Protein AF-D0N1T6-F1 (afdb_monomer)

Radius of gyration: 21.66 Å; Cα contacts (8 Å, |Δi|>4): 94; chains: 1; bounding box: 61×49×52 Å

Structure (mmCIF, N/CA/C/O backbone):
data_AF-D0N1T6-F1
#
_entry.id   AF-D0N1T6-F1
#
loop_
_atom_site.group_PDB
_atom_site.id
_atom_site.type_symbol
_atom_site.label_atom_id
_atom_site.label_alt_id
_atom_site.label_comp_id
_atom_site.label_asym_id
_atom_site.label_entity_id
_atom_site.label_seq_id
_atom_site.pdbx_PDB_ins_code
_atom_site.Cartn_x
_atom_site.Cartn_y
_atom_site.Cartn_z
_atom_site.occupancy
_atom_site.B_iso_or_equiv
_atom_site.auth_seq_id
_atom_site.auth_comp_id
_atom_site.auth_asym_id
_atom_site.auth_atom_id
_atom_site.pdbx_PDB_model_num
ATOM 1 N N . MET A 1 1 ? 17.288 -18.033 14.824 1.00 44.12 1 MET A N 1
ATOM 2 C CA . MET A 1 1 ? 17.302 -16.664 14.254 1.00 44.12 1 MET A CA 1
ATOM 3 C C . MET A 1 1 ? 15.936 -16.027 14.480 1.00 44.12 1 MET A C 1
ATOM 5 O O . MET A 1 1 ? 14.945 -16.564 14.003 1.00 44.12 1 MET A O 1
ATOM 9 N N . LYS A 1 2 ? 15.842 -14.947 15.269 1.00 50.31 2 LYS A N 1
ATOM 10 C CA . LYS A 1 2 ? 14.566 -14.234 15.461 1.00 50.31 2 LYS A CA 1
ATOM 11 C C . LYS A 1 2 ? 14.203 -13.537 14.146 1.00 50.31 2 LYS A C 1
ATOM 13 O O . LYS A 1 2 ? 15.024 -12.832 13.571 1.00 50.31 2 LYS A O 1
ATOM 18 N N . ASN A 1 3 ? 12.995 -13.797 13.662 1.00 69.44 3 ASN A N 1
ATOM 19 C CA . ASN A 1 3 ? 12.538 -13.452 12.321 1.00 69.44 3 ASN A CA 1
ATOM 20 C C . ASN A 1 3 ? 12.499 -11.916 12.135 1.00 69.44 3 ASN A C 1
ATOM 22 O O . ASN A 1 3 ? 11.635 -11.242 12.699 1.00 69.44 3 ASN A O 1
ATOM 26 N N . VAL A 1 4 ? 13.457 -11.344 11.394 1.00 70.88 4 VAL A N 1
ATOM 27 C CA . VAL A 1 4 ? 13.645 -9.881 11.222 1.00 70.88 4 VAL A CA 1
ATOM 28 C C . VAL A 1 4 ? 12.379 -9.196 10.686 1.00 70.88 4 VAL A C 1
ATOM 30 O O . VAL A 1 4 ? 12.060 -8.067 11.068 1.00 70.88 4 VAL A O 1
ATOM 33 N N . GLN A 1 5 ? 11.601 -9.910 9.871 1.00 72.38 5 GLN A N 1
ATOM 34 C CA . GLN A 1 5 ? 10.305 -9.458 9.353 1.00 72.38 5 GLN A CA 1
ATOM 35 C C . GLN A 1 5 ? 9.267 -9.241 10.468 1.00 72.38 5 GLN A C 1
ATOM 37 O O . GLN A 1 5 ? 8.537 -8.254 10.467 1.00 72.38 5 GLN A O 1
ATOM 42 N N . ALA A 1 6 ? 9.242 -10.107 11.484 1.00 77.56 6 ALA A N 1
ATOM 43 C CA . ALA A 1 6 ? 8.318 -9.969 12.609 1.00 77.56 6 ALA A CA 1
ATOM 44 C C . ALA A 1 6 ? 8.686 -8.780 13.515 1.00 77.56 6 ALA A C 1
ATOM 46 O O . ALA A 1 6 ? 7.806 -8.110 14.055 1.00 77.56 6 ALA A O 1
ATOM 47 N N . LEU A 1 7 ? 9.981 -8.490 13.679 1.00 77.12 7 L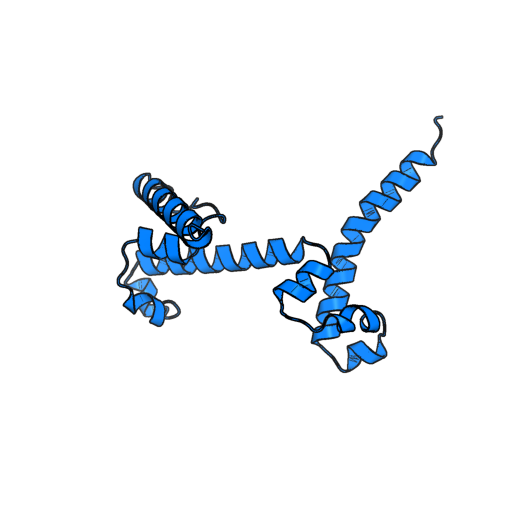EU A N 1
ATOM 48 C CA . LEU A 1 7 ? 10.455 -7.342 14.464 1.00 77.12 7 LEU A CA 1
ATOM 49 C C . LEU A 1 7 ? 10.171 -6.006 13.760 1.00 77.12 7 LEU A C 1
ATOM 51 O O . LEU A 1 7 ? 9.726 -5.044 14.394 1.00 77.12 7 LEU A O 1
ATOM 55 N N . THR A 1 8 ? 10.376 -5.953 12.443 1.00 82.81 8 THR A N 1
ATOM 56 C CA . THR A 1 8 ? 10.051 -4.776 11.618 1.00 82.81 8 THR A CA 1
ATOM 57 C C . THR A 1 8 ? 8.546 -4.521 11.558 1.00 82.81 8 THR A C 1
ATOM 59 O O . THR A 1 8 ? 8.123 -3.380 11.730 1.00 82.81 8 THR A O 1
ATOM 62 N N . TYR A 1 9 ? 7.725 -5.567 11.447 1.00 87.94 9 TYR A N 1
ATOM 63 C CA . TYR A 1 9 ? 6.272 -5.442 11.570 1.00 87.94 9 TYR A CA 1
ATO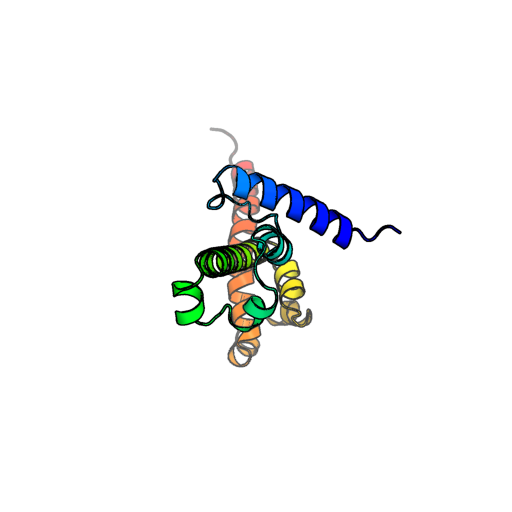M 64 C C . TYR A 1 9 ? 5.849 -4.906 12.950 1.00 87.94 9 TYR A C 1
ATOM 66 O O . TYR A 1 9 ? 5.157 -3.892 13.025 1.00 87.94 9 TYR A O 1
ATOM 74 N N . LYS A 1 10 ? 6.321 -5.511 14.054 1.00 88.44 10 LYS A N 1
ATOM 75 C CA . LYS A 1 10 ? 5.948 -5.092 15.423 1.00 88.44 10 LYS A CA 1
ATOM 76 C C . LYS A 1 10 ? 6.326 -3.639 15.725 1.00 88.44 10 LYS A C 1
ATOM 78 O O . LYS A 1 10 ? 5.562 -2.919 16.365 1.00 88.44 10 LYS A O 1
ATOM 83 N N . SER A 1 11 ? 7.506 -3.205 15.288 1.00 88.00 11 SER A N 1
ATOM 84 C CA . SER A 1 11 ? 7.945 -1.810 15.444 1.00 88.00 11 SER A CA 1
ATOM 85 C C . SER A 1 11 ? 7.145 -0.848 14.560 1.00 88.00 11 SER A C 1
ATOM 87 O O . SER A 1 11 ? 6.776 0.235 15.018 1.00 88.00 11 SER A O 1
ATOM 89 N N . GLY A 1 12 ? 6.817 -1.258 13.330 1.00 87.31 12 GLY A N 1
ATOM 90 C CA . GLY A 1 12 ? 5.927 -0.523 12.432 1.00 87.31 12 GLY A CA 1
ATOM 91 C C . GLY A 1 12 ? 4.529 -0.325 13.019 1.00 87.31 12 GLY A C 1
ATOM 92 O O . GLY A 1 12 ? 4.033 0.800 13.017 1.00 87.31 12 GLY A O 1
ATOM 93 N N . LEU A 1 13 ? 3.942 -1.381 13.589 1.00 90.62 13 LEU A N 1
ATOM 94 C CA . LEU A 1 13 ? 2.624 -1.357 14.229 1.00 90.62 13 LEU A CA 1
ATOM 95 C C . LEU A 1 13 ? 2.581 -0.340 15.375 1.00 90.62 13 LEU A C 1
ATOM 97 O O . LEU A 1 13 ? 1.792 0.600 15.330 1.00 90.62 13 LEU A O 1
ATOM 101 N N . LYS A 1 14 ? 3.509 -0.444 16.338 1.00 90.81 14 LYS A N 1
ATOM 102 C CA . LYS A 1 14 ? 3.594 0.501 17.470 1.00 90.81 14 LYS A CA 1
ATOM 103 C C . LYS A 1 14 ? 3.723 1.953 17.010 1.00 90.81 14 LYS A C 1
ATOM 105 O O . LYS A 1 14 ? 3.130 2.860 17.592 1.00 90.81 14 LYS A O 1
ATOM 110 N N . LYS A 1 15 ? 4.513 2.190 15.958 1.00 89.19 15 LYS A N 1
ATOM 111 C CA . LYS A 1 15 ? 4.700 3.533 15.403 1.00 89.19 15 LYS A CA 1
ATOM 112 C C . LYS A 1 15 ? 3.424 4.058 14.744 1.00 89.19 15 LYS A C 1
ATOM 114 O O . LYS A 1 15 ? 3.107 5.233 14.914 1.00 89.19 15 LYS A O 1
ATOM 119 N N . ALA A 1 16 ? 2.703 3.214 14.010 1.00 89.12 16 ALA A N 1
ATOM 120 C CA . ALA A 1 16 ? 1.431 3.586 13.402 1.00 89.12 16 ALA A CA 1
ATOM 121 C C . ALA A 1 16 ? 0.380 3.916 14.466 1.00 89.12 16 ALA A C 1
ATOM 123 O O . ALA A 1 16 ? -0.241 4.973 14.383 1.00 89.12 16 ALA A O 1
ATOM 124 N N . GLU A 1 17 ? 0.247 3.079 15.498 1.00 91.00 17 GLU A N 1
ATOM 125 C CA . GLU A 1 17 ? -0.666 3.320 16.622 1.00 91.00 17 GLU A CA 1
ATOM 126 C C . GLU A 1 17 ? -0.372 4.658 17.313 1.00 91.00 17 GLU A C 1
ATOM 128 O O . GLU A 1 17 ? -1.289 5.440 17.571 1.00 91.00 17 GLU A O 1
ATOM 133 N N . TYR A 1 18 ? 0.908 4.961 17.559 1.00 89.19 18 TYR A N 1
ATOM 134 C CA . TYR A 1 18 ? 1.325 6.233 18.152 1.00 89.19 18 TYR A CA 1
ATOM 135 C C . TYR A 1 18 ? 0.912 7.445 17.302 1.00 89.19 18 TYR A C 1
ATOM 137 O O . TYR A 1 18 ? 0.353 8.407 17.829 1.00 89.19 18 TYR A O 1
ATOM 145 N N . LEU A 1 19 ? 1.154 7.398 15.988 1.00 86.81 19 LEU A N 1
ATOM 146 C CA . LEU A 1 19 ? 0.823 8.496 15.069 1.00 86.81 19 LEU A CA 1
ATOM 147 C C . LEU A 1 19 ? -0.691 8.681 14.917 1.00 86.81 19 LEU A C 1
ATOM 149 O O . LEU A 1 19 ? -1.185 9.807 14.944 1.00 86.81 19 LEU A O 1
ATOM 153 N N . ILE A 1 20 ? -1.441 7.579 14.835 1.00 86.94 20 ILE A N 1
ATOM 154 C CA . ILE A 1 20 ? -2.908 7.611 14.804 1.00 86.94 20 ILE A CA 1
ATOM 155 C C . ILE A 1 20 ? -3.446 8.245 16.090 1.00 86.94 20 ILE A C 1
ATOM 157 O O . ILE A 1 20 ? -4.281 9.147 16.015 1.00 86.94 20 ILE A O 1
ATOM 161 N N . LYS A 1 21 ? -2.927 7.845 17.261 1.00 87.06 21 LYS A N 1
ATOM 162 C CA . LYS A 1 21 ? -3.325 8.409 18.562 1.00 87.06 21 LYS A CA 1
ATOM 163 C C . LYS A 1 21 ? -3.022 9.907 18.673 1.00 87.06 21 LYS A C 1
ATOM 165 O O . LYS A 1 21 ? -3.763 10.630 19.327 1.00 87.06 21 LYS A O 1
ATOM 170 N N . LYS A 1 22 ? -1.947 10.380 18.039 1.00 84.19 22 LYS A N 1
ATOM 171 C CA . LYS A 1 22 ? -1.564 11.801 18.003 1.00 84.19 22 LYS A CA 1
ATOM 172 C C . LYS A 1 22 ? -2.355 12.633 16.986 1.00 84.19 22 LYS A C 1
ATOM 174 O O . LYS A 1 22 ? -2.115 13.830 16.895 1.00 84.19 22 LYS A O 1
ATOM 179 N N . GLY A 1 23 ? -3.270 12.030 16.223 1.00 72.25 23 GLY A N 1
ATOM 180 C CA . GLY A 1 23 ? -4.044 12.724 15.190 1.00 72.25 23 GLY A CA 1
ATOM 181 C C . GLY A 1 23 ? -3.269 12.987 13.894 1.00 72.25 23 GLY A C 1
ATOM 182 O O . GLY A 1 23 ? -3.849 13.480 12.934 1.00 72.25 23 GLY A O 1
ATOM 183 N N . THR A 1 24 ? -1.999 12.581 13.802 1.00 63.78 24 THR A N 1
ATOM 184 C CA . THR A 1 24 ? -1.136 12.768 12.622 1.00 63.78 24 THR A CA 1
ATOM 185 C C . THR A 1 24 ? -1.264 11.622 11.616 1.00 63.78 24 THR A C 1
ATOM 187 O O . THR A 1 24 ? -0.321 11.264 10.912 1.00 63.78 24 THR A O 1
ATOM 190 N N . ALA A 1 25 ? -2.454 11.018 11.526 1.00 58.47 25 ALA A N 1
ATOM 191 C CA . ALA A 1 25 ? -2.716 9.875 10.651 1.00 58.47 25 ALA A CA 1
ATOM 192 C C . ALA A 1 25 ? -2.495 10.192 9.156 1.00 58.47 25 ALA A C 1
ATOM 194 O O . ALA A 1 25 ? -2.311 9.267 8.365 1.00 58.47 25 ALA A O 1
ATOM 195 N N . THR A 1 26 ? -2.505 11.473 8.779 1.00 55.09 26 THR A N 1
ATOM 196 C CA . THR A 1 26 ? -2.180 11.974 7.434 1.00 55.09 26 THR A CA 1
ATOM 197 C C . THR A 1 26 ? -0.684 11.926 7.115 1.00 55.09 26 THR A C 1
ATOM 199 O O . THR A 1 26 ? -0.333 11.784 5.947 1.00 55.09 26 THR A O 1
ATOM 202 N N . ASP A 1 27 ? 0.184 11.932 8.132 1.00 56.56 27 ASP A N 1
ATOM 203 C CA . ASP A 1 27 ? 1.647 12.014 7.990 1.00 56.56 27 ASP A CA 1
ATOM 204 C C . ASP A 1 27 ? 2.348 10.706 8.350 1.00 56.56 27 ASP A C 1
ATOM 206 O O . ASP A 1 27 ? 3.528 10.673 8.716 1.00 56.56 27 ASP A O 1
ATOM 210 N N . VAL A 1 28 ? 1.623 9.591 8.265 1.00 65.12 28 VAL A N 1
ATOM 211 C CA . VAL A 1 28 ? 2.200 8.285 8.560 1.00 65.12 28 VAL A CA 1
ATOM 212 C C . VAL A 1 28 ? 3.337 8.037 7.566 1.00 65.12 28 VAL A C 1
ATOM 214 O O . VAL A 1 28 ? 3.109 7.991 6.354 1.00 65.12 28 VAL A O 1
ATOM 217 N N . PRO A 1 29 ? 4.589 7.872 8.033 1.00 67.31 29 PRO A N 1
ATOM 218 C CA . PRO A 1 29 ? 5.708 7.770 7.122 1.00 67.31 29 PRO A CA 1
ATOM 219 C C . PRO A 1 29 ? 5.576 6.516 6.257 1.00 67.31 29 PRO A C 1
ATOM 221 O O . PRO A 1 29 ? 5.217 5.439 6.734 1.00 67.31 29 PRO A O 1
ATOM 224 N N . CYS A 1 30 ? 5.996 6.624 4.995 1.00 68.31 30 CYS A N 1
ATOM 225 C CA . CYS A 1 30 ? 6.078 5.533 4.006 1.00 68.31 30 CYS A CA 1
ATOM 226 C C . CYS A 1 30 ? 7.065 4.393 4.371 1.00 68.31 30 CYS A C 1
ATOM 228 O O . CYS A 1 30 ? 7.508 3.634 3.508 1.00 68.31 30 CYS A O 1
ATOM 230 N N . LYS A 1 31 ? 7.486 4.321 5.637 1.00 77.62 31 LYS A N 1
ATOM 231 C CA . LYS A 1 31 ? 8.364 3.293 6.208 1.00 77.62 31 LYS A CA 1
ATOM 232 C C . LYS A 1 31 ? 7.582 2.230 6.992 1.00 77.62 31 LYS A C 1
ATOM 234 O O . LYS A 1 31 ? 8.177 1.234 7.377 1.00 77.62 31 LYS A O 1
ATOM 239 N N . ILE A 1 32 ? 6.290 2.444 7.238 1.00 87.44 32 ILE A N 1
ATOM 240 C CA . ILE A 1 32 ? 5.398 1.451 7.846 1.00 87.44 32 ILE A CA 1
ATOM 241 C C . ILE A 1 32 ? 4.782 0.621 6.713 1.00 87.44 32 ILE A C 1
ATOM 243 O O . ILE A 1 32 ? 4.509 1.160 5.641 1.00 87.44 32 ILE A O 1
ATOM 247 N N . SER A 1 33 ? 4.642 -0.693 6.894 1.00 88.88 33 SER A N 1
ATOM 248 C CA . SER A 1 33 ? 3.966 -1.516 5.888 1.00 88.88 33 SER A CA 1
ATOM 249 C C . SER A 1 33 ? 2.454 -1.253 5.907 1.00 88.88 33 SER A C 1
ATOM 251 O O . SER A 1 33 ? 1.909 -0.920 6.966 1.00 88.88 33 SER A O 1
ATOM 253 N N . PRO A 1 34 ? 1.756 -1.412 4.771 1.00 91.19 34 PRO A N 1
ATOM 254 C CA . PRO A 1 34 ? 0.300 -1.333 4.733 1.00 91.19 34 PRO A CA 1
ATOM 255 C C . PRO A 1 34 ? -0.367 -2.246 5.768 1.00 91.19 34 PRO A C 1
ATOM 257 O O . PRO A 1 34 ? -1.308 -1.818 6.427 1.00 91.19 34 PRO A O 1
ATOM 260 N N . GLU A 1 35 ? 0.156 -3.453 5.988 1.00 91.69 35 GLU A N 1
ATOM 261 C CA . GLU A 1 35 ? -0.379 -4.408 6.966 1.00 91.69 35 GLU A CA 1
ATOM 262 C C . GLU A 1 35 ? -0.311 -3.860 8.392 1.00 91.69 35 GLU A C 1
ATOM 264 O O . GLU A 1 35 ? -1.323 -3.819 9.083 1.00 91.69 35 GLU A O 1
ATOM 269 N N . ALA A 1 36 ? 0.854 -3.361 8.813 1.00 91.94 36 ALA A N 1
ATOM 270 C CA . ALA A 1 36 ? 1.012 -2.782 10.143 1.00 91.94 36 ALA A CA 1
ATOM 271 C C . ALA A 1 36 ? 0.131 -1.536 10.333 1.00 91.94 36 ALA A C 1
ATOM 273 O O . ALA A 1 36 ? -0.356 -1.284 11.432 1.00 91.94 36 ALA A O 1
ATOM 274 N N . TYR A 1 37 ? -0.096 -0.762 9.267 1.00 92.00 37 TYR A N 1
ATOM 275 C CA . TYR A 1 37 ? -1.009 0.378 9.306 1.00 92.00 37 TYR A CA 1
ATOM 276 C C . TYR A 1 37 ? -2.484 -0.046 9.387 1.00 92.00 37 TYR A C 1
ATOM 278 O O . TYR A 1 37 ? -3.239 0.546 10.156 1.00 92.00 37 TYR A O 1
ATOM 286 N N . PHE A 1 38 ? -2.892 -1.081 8.645 1.00 93.81 38 PHE A N 1
ATOM 287 C CA . PHE A 1 38 ? -4.238 -1.657 8.718 1.00 93.81 38 PHE A CA 1
ATOM 288 C C . PHE A 1 38 ? -4.555 -2.137 10.135 1.00 93.81 38 PHE A C 1
ATOM 290 O O . PHE A 1 38 ? -5.599 -1.795 10.692 1.00 93.81 38 PHE A O 1
ATOM 297 N N . ASP A 1 39 ? -3.625 -2.881 10.731 1.00 94.06 39 ASP A N 1
ATOM 298 C CA . ASP A 1 39 ? -3.807 -3.449 12.062 1.00 94.06 39 ASP A CA 1
ATOM 299 C C . ASP A 1 39 ? -3.817 -2.341 13.135 1.00 94.06 39 ASP A C 1
ATOM 301 O O . ASP A 1 39 ? -4.623 -2.388 14.064 1.00 94.06 39 ASP A O 1
ATOM 305 N N . ALA A 1 40 ? -3.027 -1.272 12.960 1.00 92.88 40 ALA A N 1
ATOM 306 C CA . ALA A 1 40 ? -3.057 -0.095 13.836 1.00 92.88 40 ALA A CA 1
ATOM 307 C C . ALA A 1 40 ? -4.384 0.682 13.780 1.00 92.88 40 ALA A C 1
ATOM 309 O O . ALA A 1 40 ? -4.775 1.314 14.763 1.00 92.88 40 ALA A O 1
ATOM 310 N N . LEU A 1 41 ? -5.085 0.643 12.6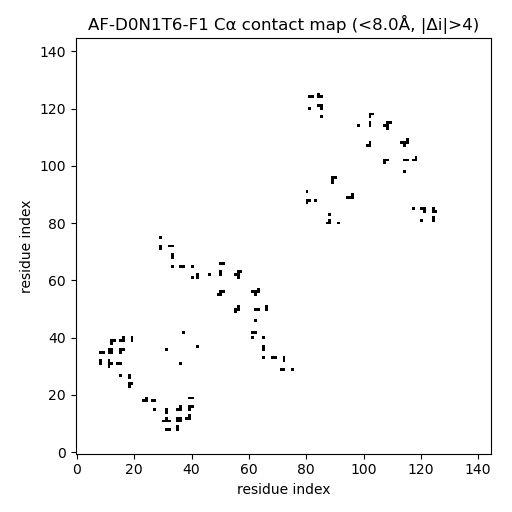41 1.00 91.94 41 LEU A N 1
ATOM 311 C CA . LEU A 1 41 ? -6.432 1.203 12.501 1.00 91.94 41 LEU A CA 1
ATOM 312 C C . LEU A 1 41 ? -7.506 0.325 13.166 1.00 91.94 41 LEU A C 1
ATOM 314 O O . LEU A 1 41 ? -8.653 0.762 13.253 1.00 91.94 41 LEU A O 1
ATOM 318 N N . LYS A 1 42 ? -7.144 -0.881 13.639 1.00 93.12 42 LYS A N 1
ATOM 319 C CA . LYS A 1 42 ? -8.032 -1.852 14.301 1.00 93.12 42 LYS A CA 1
ATOM 320 C C . LYS A 1 42 ? -9.287 -2.163 13.481 1.00 93.12 42 LYS A C 1
ATOM 322 O O . LYS A 1 42 ? -10.388 -2.278 14.014 1.00 93.12 42 LYS A O 1
ATOM 327 N N . LEU A 1 43 ? -9.113 -2.254 12.166 1.00 92.31 43 LEU A N 1
ATOM 328 C CA . LEU A 1 43 ? -10.181 -2.588 11.231 1.00 92.31 43 LEU A CA 1
ATOM 329 C C . LEU A 1 43 ? -10.500 -4.082 11.287 1.00 92.31 43 LEU A C 1
ATOM 331 O O . LEU A 1 43 ? -9.618 -4.899 11.548 1.00 92.31 43 LEU A O 1
ATOM 335 N N . ASP A 1 44 ? -11.747 -4.443 10.978 1.00 93.81 44 ASP A N 1
ATOM 336 C CA . ASP A 1 44 ? -12.114 -5.845 10.781 1.00 93.81 44 ASP A CA 1
ATOM 337 C C . ASP A 1 44 ? -11.270 -6.431 9.627 1.00 93.81 44 ASP A C 1
ATOM 339 O O . ASP A 1 44 ? -11.297 -5.885 8.517 1.00 93.81 44 ASP A O 1
ATOM 343 N N . PRO A 1 45 ? -10.528 -7.535 9.847 1.00 93.19 45 PRO A N 1
ATOM 344 C CA . PRO A 1 45 ? -9.723 -8.188 8.818 1.00 93.19 45 PRO A CA 1
ATOM 345 C C . PRO A 1 45 ? -10.477 -8.505 7.521 1.00 93.19 45 PRO A C 1
ATOM 347 O O . PRO A 1 45 ? -9.875 -8.453 6.445 1.00 93.19 45 PRO A O 1
ATOM 350 N N . LYS A 1 46 ? -11.789 -8.778 7.588 1.00 93.19 46 LYS A N 1
ATOM 351 C CA . LYS A 1 46 ? -12.634 -9.045 6.410 1.00 93.19 46 LYS A CA 1
ATOM 352 C C . LYS A 1 46 ? -12.685 -7.859 5.448 1.00 93.19 46 LYS A C 1
ATOM 354 O O . LYS A 1 46 ? -12.873 -8.052 4.247 1.00 93.19 46 LYS A O 1
ATOM 359 N N . LEU A 1 47 ? -12.457 -6.641 5.946 1.00 92.75 47 LEU A N 1
ATOM 360 C CA . LEU A 1 47 ? -12.462 -5.429 5.131 1.00 92.75 47 LEU A CA 1
ATOM 361 C C . LEU A 1 47 ? -11.317 -5.387 4.112 1.00 92.75 47 LEU A C 1
ATOM 363 O O . LEU A 1 47 ? -11.436 -4.677 3.113 1.00 92.75 47 LEU A O 1
ATOM 367 N N . LYS A 1 48 ? -10.242 -6.172 4.303 1.00 89.25 48 LYS A N 1
ATOM 368 C CA . LYS A 1 48 ? -9.159 -6.300 3.308 1.00 89.25 48 LYS A CA 1
ATOM 369 C C . LYS A 1 48 ? -9.687 -6.768 1.952 1.00 89.25 48 LYS A C 1
ATOM 371 O O . LYS A 1 48 ? -9.225 -6.285 0.925 1.00 89.25 48 LYS A O 1
ATOM 376 N N . ASN A 1 49 ? -10.701 -7.632 1.953 1.00 92.00 49 ASN A N 1
ATOM 377 C CA . ASN A 1 49 ? -11.261 -8.221 0.736 1.00 92.00 49 ASN A CA 1
ATOM 378 C C . ASN A 1 49 ? -12.154 -7.252 -0.048 1.00 92.00 49 ASN A C 1
ATOM 380 O O . ASN A 1 49 ? -12.457 -7.500 -1.210 1.00 92.00 49 ASN A O 1
ATOM 384 N N . ILE A 1 50 ? -12.588 -6.156 0.580 1.00 92.50 50 ILE A N 1
ATOM 385 C CA . ILE A 1 50 ? -13.497 -5.171 -0.021 1.00 92.50 50 ILE A CA 1
ATOM 386 C C . ILE A 1 50 ? -12.893 -3.767 -0.061 1.00 92.50 50 ILE A C 1
ATOM 388 O O . ILE A 1 50 ? -13.607 -2.795 -0.305 1.00 92.50 50 ILE A O 1
ATOM 392 N N . VAL A 1 51 ? -11.581 -3.642 0.167 1.00 90.94 51 VAL A N 1
ATOM 393 C CA . VAL A 1 51 ? -10.890 -2.347 0.230 1.00 90.94 51 VAL A CA 1
ATOM 394 C C . VAL A 1 51 ? -11.066 -1.527 -1.051 1.00 90.94 51 VAL A C 1
ATOM 396 O O . VAL A 1 51 ? -11.127 -0.297 -0.989 1.00 90.94 51 VAL A O 1
ATOM 399 N N . ASP A 1 52 ? -11.212 -2.198 -2.195 1.00 89.25 52 ASP A N 1
ATOM 400 C CA . ASP A 1 52 ? -11.374 -1.574 -3.507 1.00 89.25 52 ASP A CA 1
ATOM 401 C C . ASP A 1 52 ? -12.801 -1.066 -3.775 1.00 89.25 52 ASP A C 1
ATOM 403 O O . ASP A 1 52 ? -12.990 -0.197 -4.635 1.00 89.25 52 ASP A O 1
ATOM 407 N N . SER A 1 53 ? -13.788 -1.479 -2.973 1.00 93.75 53 SER A N 1
ATOM 408 C CA . SER A 1 53 ? -15.167 -1.002 -3.088 1.00 93.75 53 SER A CA 1
ATOM 409 C C . SER A 1 53 ? -15.304 0.451 -2.627 1.00 93.75 53 SER A C 1
ATOM 411 O O . SER A 1 53 ? -15.046 0.802 -1.473 1.00 93.75 53 SER A O 1
ATOM 413 N N . SER A 1 54 ? -15.766 1.317 -3.534 1.00 92.06 54 SER A N 1
ATOM 414 C CA . SER A 1 54 ? -16.025 2.727 -3.221 1.00 92.06 54 SER A CA 1
ATOM 415 C C . SER A 1 54 ? -17.102 2.889 -2.147 1.00 92.06 54 SER A C 1
ATOM 417 O O . SER A 1 54 ? -16.903 3.641 -1.194 1.00 92.06 54 SER A O 1
ATOM 419 N N . ALA A 1 55 ? -18.190 2.120 -2.246 1.00 92.62 55 ALA A N 1
ATOM 420 C CA . ALA A 1 55 ? -19.280 2.135 -1.273 1.00 92.62 55 ALA A CA 1
ATOM 421 C C . ALA A 1 55 ? -18.804 1.706 0.127 1.00 92.62 55 ALA A C 1
ATOM 423 O O . ALA A 1 55 ? -19.122 2.356 1.121 1.00 92.62 55 ALA A O 1
ATOM 424 N N . ALA A 1 56 ? -17.955 0.674 0.212 1.00 90.81 56 ALA A N 1
ATOM 425 C CA . ALA A 1 56 ? -17.384 0.238 1.488 1.00 90.81 56 ALA A CA 1
ATOM 426 C C . ALA A 1 56 ? -16.508 1.327 2.136 1.00 90.81 56 ALA A C 1
ATOM 428 O O . ALA A 1 56 ? -16.552 1.524 3.350 1.00 90.81 56 ALA A O 1
ATOM 429 N N . ARG A 1 57 ? -15.739 2.078 1.335 1.00 94.38 57 ARG A N 1
ATOM 430 C CA . ARG A 1 57 ? -14.910 3.193 1.828 1.00 94.38 57 ARG A CA 1
ATOM 431 C C . ARG A 1 57 ? -15.721 4.416 2.252 1.00 94.38 57 ARG A C 1
ATOM 433 O O . ARG A 1 57 ? -15.271 5.142 3.134 1.00 94.38 57 ARG A O 1
ATOM 440 N N . GLN A 1 58 ? -16.872 4.673 1.632 1.00 90.75 58 GLN A N 1
ATOM 441 C CA . GLN A 1 58 ? -17.746 5.785 2.027 1.00 90.75 58 GLN A CA 1
ATOM 442 C C . GLN A 1 58 ? -18.301 5.578 3.438 1.00 90.75 58 GLN A C 1
ATOM 444 O O . GLN A 1 58 ? -18.283 6.507 4.241 1.00 90.75 58 GLN A O 1
ATOM 449 N N . ASN A 1 59 ? -18.682 4.341 3.758 1.00 91.25 59 ASN A N 1
ATOM 450 C CA . ASN A 1 59 ? -19.255 3.985 5.057 1.00 91.25 59 ASN A CA 1
ATOM 451 C C . ASN A 1 59 ? -18.204 3.621 6.117 1.00 91.25 59 ASN A C 1
ATOM 453 O O . ASN A 1 59 ? -18.540 3.439 7.283 1.00 91.25 59 ASN A O 1
ATOM 457 N N . ASN A 1 60 ? -16.926 3.514 5.739 1.00 92.44 60 ASN A N 1
ATOM 458 C CA . ASN A 1 60 ? -15.845 3.184 6.660 1.00 92.44 60 ASN A CA 1
ATOM 459 C C . ASN A 1 60 ? -14.649 4.143 6.485 1.00 92.44 60 ASN A C 1
ATOM 461 O O . ASN A 1 60 ? -13.776 3.917 5.636 1.00 92.44 60 ASN A O 1
ATOM 465 N N . PRO A 1 61 ? -14.557 5.212 7.302 1.00 90.00 61 PRO A N 1
ATOM 466 C CA . PRO A 1 61 ? -13.490 6.204 7.180 1.00 90.00 61 PRO A CA 1
ATOM 467 C C . PRO A 1 61 ? -12.100 5.615 7.460 1.00 90.00 61 PRO A C 1
ATOM 469 O O . PRO A 1 61 ? -11.110 6.084 6.894 1.00 90.00 61 PRO A O 1
ATOM 472 N N . GLY A 1 62 ? -12.005 4.573 8.290 1.00 91.44 62 GLY A N 1
ATOM 473 C CA . GLY A 1 62 ? -10.756 3.854 8.523 1.00 91.44 62 GLY A CA 1
ATOM 474 C C . GLY A 1 62 ? -10.297 3.079 7.284 1.00 91.44 62 GLY A C 1
ATOM 475 O O . GLY A 1 62 ? -9.136 3.185 6.890 1.00 91.44 62 GLY A O 1
ATOM 476 N N . LEU A 1 63 ? -11.219 2.405 6.591 1.00 93.06 63 LEU A N 1
ATOM 477 C CA . LEU A 1 63 ? -10.937 1.728 5.322 1.00 93.06 63 LEU A CA 1
ATOM 478 C C . LEU A 1 63 ? -10.523 2.723 4.227 1.00 93.06 63 LEU A C 1
ATOM 480 O O . LEU A 1 63 ? -9.588 2.457 3.471 1.00 93.06 63 LEU A O 1
ATOM 484 N N . LYS A 1 64 ? -11.149 3.908 4.180 1.00 92.62 64 LYS A N 1
ATOM 485 C CA . LYS A 1 64 ? -10.741 5.002 3.279 1.00 92.62 64 LYS A CA 1
ATOM 486 C C . LYS A 1 64 ? -9.314 5.485 3.566 1.00 92.62 64 LYS A C 1
ATOM 488 O O . LYS A 1 64 ? -8.537 5.674 2.623 1.00 92.62 64 LYS A O 1
ATOM 493 N N . LYS A 1 65 ? -8.945 5.654 4.843 1.00 90.25 65 LYS A N 1
ATOM 494 C CA . LYS A 1 65 ? -7.570 6.001 5.254 1.00 90.25 65 LYS A CA 1
ATOM 495 C C . LYS A 1 65 ? -6.578 4.920 4.829 1.00 90.25 65 LYS A C 1
ATOM 497 O O . LYS A 1 65 ?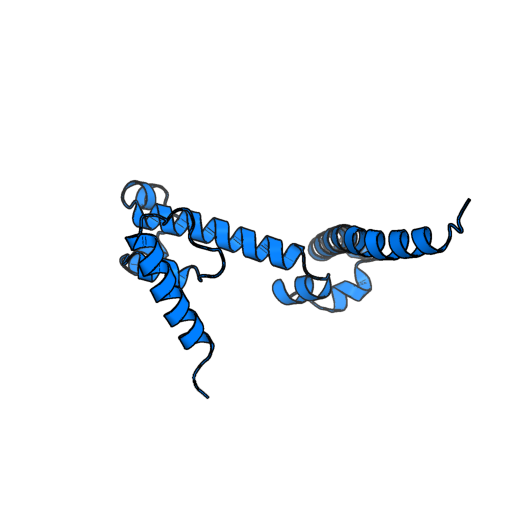 -5.577 5.240 4.191 1.00 90.25 65 LYS A O 1
ATOM 502 N N . PHE A 1 66 ? -6.888 3.652 5.101 1.00 92.56 66 PHE A N 1
ATOM 503 C CA . PHE A 1 66 ? -6.056 2.522 4.692 1.00 92.56 66 PHE A CA 1
ATOM 504 C C . PHE A 1 66 ? -5.854 2.460 3.172 1.00 92.56 66 PHE A C 1
ATOM 506 O O . PHE A 1 66 ? -4.717 2.346 2.716 1.00 92.56 66 PHE A O 1
ATOM 513 N N . TYR A 1 67 ? -6.925 2.586 2.385 1.00 92.44 67 TYR A N 1
ATOM 514 C CA . TYR A 1 67 ? -6.852 2.583 0.921 1.00 92.44 67 TYR A CA 1
ATOM 515 C C . TYR A 1 67 ? -5.952 3.710 0.394 1.00 92.44 67 TYR A C 1
ATOM 517 O O . TYR A 1 67 ? -5.067 3.489 -0.435 1.00 92.44 67 TYR A O 1
ATOM 525 N N . THR A 1 68 ? -6.135 4.923 0.922 1.00 90.31 68 THR A N 1
ATOM 526 C CA . THR A 1 68 ? -5.342 6.099 0.535 1.00 90.31 68 THR A CA 1
ATOM 527 C C . THR A 1 68 ? -3.863 5.894 0.860 1.00 90.31 68 THR A C 1
ATOM 529 O O . THR A 1 68 ? -3.000 6.083 -0.002 1.00 90.31 68 THR A O 1
ATOM 532 N N . TYR A 1 69 ? -3.571 5.440 2.080 1.00 89.44 69 TYR A N 1
ATOM 533 C CA . TYR A 1 69 ? -2.213 5.147 2.524 1.00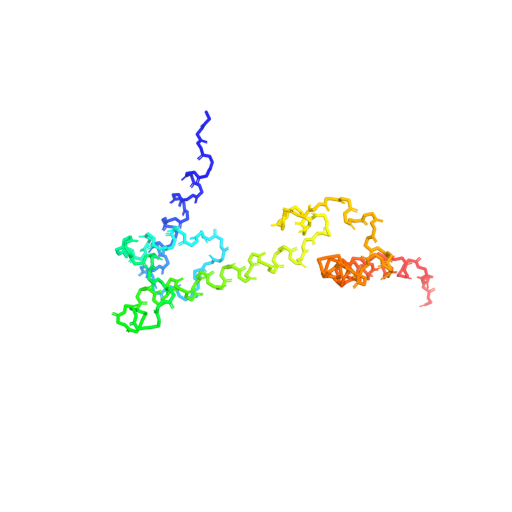 89.44 69 TYR A CA 1
ATOM 534 C C . TYR A 1 69 ? -1.552 4.049 1.686 1.00 89.44 69 TYR A C 1
ATOM 536 O O . TYR A 1 69 ? -0.424 4.220 1.230 1.00 89.44 69 TYR A O 1
ATOM 544 N N . SER A 1 70 ? -2.257 2.945 1.429 1.00 89.69 70 SER A N 1
ATOM 545 C CA . SER A 1 70 ? -1.736 1.802 0.668 1.00 89.69 70 SER A CA 1
ATOM 546 C C . SER A 1 70 ? -1.381 2.182 -0.767 1.00 89.69 70 SER A C 1
ATOM 548 O O . SER A 1 70 ? -0.327 1.789 -1.279 1.00 89.69 70 SER A O 1
ATOM 550 N N . ASN A 1 71 ? -2.204 3.022 -1.401 1.00 89.12 71 ASN A N 1
ATOM 551 C CA . ASN A 1 71 ? -1.914 3.570 -2.724 1.00 89.12 71 ASN A CA 1
ATOM 552 C C . ASN A 1 71 ? -0.695 4.497 -2.709 1.00 89.12 71 ASN A C 1
ATOM 554 O O . ASN A 1 71 ? 0.199 4.360 -3.552 1.00 89.12 71 ASN A O 1
ATOM 558 N N . PHE A 1 72 ? -0.612 5.401 -1.729 1.00 86.62 72 PHE A N 1
ATOM 559 C CA . PHE A 1 72 ? 0.547 6.276 -1.562 1.00 86.62 72 PHE A CA 1
ATOM 560 C C . PHE A 1 72 ? 1.837 5.480 -1.317 1.00 86.62 72 PHE A C 1
ATOM 562 O O . PHE A 1 72 ? 2.859 5.744 -1.960 1.00 86.62 72 PHE A O 1
ATOM 569 N N . TRP A 1 73 ? 1.780 4.467 -0.450 1.00 87.19 73 TRP A N 1
ATOM 570 C CA . TRP A 1 73 ? 2.888 3.566 -0.152 1.00 87.19 73 TRP A CA 1
ATOM 571 C C . TRP A 1 73 ? 3.344 2.815 -1.399 1.00 87.19 73 TRP A C 1
ATOM 573 O O . TRP A 1 73 ? 4.519 2.885 -1.753 1.00 87.19 73 TRP A O 1
ATOM 583 N N . THR A 1 74 ? 2.419 2.198 -2.134 1.00 84.81 74 THR A N 1
ATOM 584 C CA . THR A 1 74 ? 2.722 1.481 -3.383 1.00 84.81 74 THR A CA 1
ATOM 585 C C . THR A 1 74 ? 3.361 2.408 -4.416 1.00 84.81 74 THR A C 1
ATOM 587 O O . THR A 1 74 ? 4.370 2.064 -5.037 1.00 84.81 74 THR A O 1
ATOM 590 N N . ALA A 1 75 ? 2.835 3.625 -4.576 1.00 82.12 75 ALA A N 1
ATOM 591 C CA . ALA A 1 75 ? 3.419 4.631 -5.458 1.00 82.12 75 ALA A CA 1
ATOM 592 C C . ALA A 1 75 ? 4.819 5.077 -4.999 1.00 82.12 75 ALA A C 1
ATOM 594 O O . ALA A 1 75 ? 5.686 5.336 -5.834 1.00 82.12 75 ALA A O 1
ATOM 595 N N . SER A 1 76 ? 5.056 5.166 -3.689 1.00 81.56 76 SER A N 1
ATOM 596 C CA . SER A 1 76 ? 6.358 5.491 -3.099 1.00 81.56 76 SER A CA 1
ATOM 597 C C . SER A 1 76 ? 7.376 4.369 -3.307 1.00 81.56 76 SER A C 1
ATOM 599 O O . SER A 1 76 ? 8.498 4.642 -3.730 1.00 81.56 76 SER A O 1
ATOM 601 N N . GLN A 1 77 ? 6.982 3.103 -3.126 1.00 76.88 77 GLN A N 1
ATOM 602 C CA . GLN A 1 77 ? 7.841 1.956 -3.440 1.00 76.88 77 GLN A CA 1
ATOM 603 C C . GLN A 1 77 ? 8.186 1.926 -4.928 1.00 76.88 77 GLN A C 1
ATOM 605 O O . GLN A 1 77 ? 9.357 1.829 -5.286 1.00 76.88 77 GLN A O 1
ATOM 610 N N . ARG A 1 78 ? 7.198 2.136 -5.809 1.00 70.94 78 ARG A N 1
ATOM 611 C CA . ARG A 1 78 ? 7.439 2.273 -7.255 1.00 70.94 78 ARG A CA 1
ATOM 612 C C . ARG A 1 78 ? 8.395 3.422 -7.570 1.00 70.94 78 ARG A C 1
ATOM 614 O O . ARG A 1 78 ? 9.228 3.275 -8.454 1.00 70.94 78 ARG A O 1
ATOM 621 N N . ARG A 1 79 ? 8.302 4.557 -6.869 1.00 69.62 79 ARG A N 1
ATOM 622 C CA . ARG A 1 79 ? 9.238 5.685 -7.020 1.00 69.62 79 ARG A CA 1
ATOM 623 C C . ARG A 1 79 ? 10.648 5.337 -6.547 1.00 69.62 79 ARG A C 1
ATOM 625 O O . ARG A 1 79 ? 11.584 5.672 -7.260 1.00 69.62 79 ARG A O 1
ATOM 632 N N . LYS A 1 80 ? 10.795 4.630 -5.422 1.00 67.62 80 LYS A N 1
ATOM 633 C CA . LYS A 1 80 ? 12.093 4.128 -4.942 1.00 67.62 80 LYS A CA 1
ATOM 634 C C . LYS A 1 80 ? 12.730 3.180 -5.950 1.00 67.62 80 LYS A C 1
ATOM 636 O O . LYS A 1 80 ? 13.863 3.417 -6.346 1.00 67.62 80 LYS A O 1
ATOM 641 N N . ILE A 1 81 ? 11.965 2.201 -6.436 1.00 62.44 81 ILE A N 1
ATOM 642 C CA . ILE A 1 81 ? 12.389 1.270 -7.492 1.00 62.44 81 ILE A CA 1
ATOM 643 C C . ILE A 1 81 ? 12.759 2.030 -8.768 1.00 62.44 81 ILE A C 1
ATOM 645 O O . ILE A 1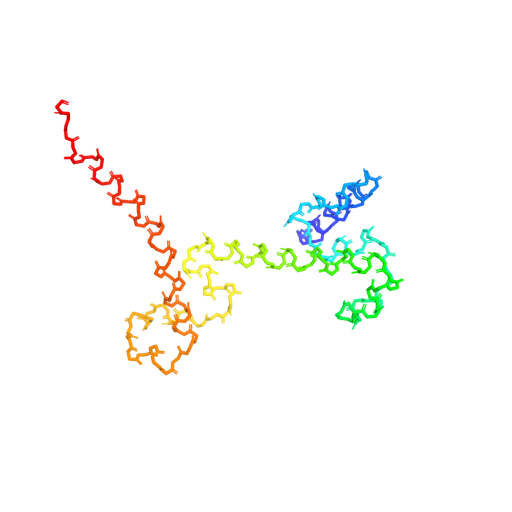 81 ? 13.707 1.666 -9.445 1.00 62.44 81 ILE A O 1
ATOM 649 N N . ARG A 1 82 ? 12.027 3.106 -9.090 1.00 56.56 82 ARG A N 1
ATOM 650 C CA . ARG A 1 82 ? 12.319 3.967 -10.243 1.00 56.56 82 ARG A CA 1
ATOM 651 C C . ARG A 1 82 ? 13.504 4.927 -10.041 1.00 56.56 82 ARG A C 1
ATOM 653 O O . ARG A 1 82 ? 13.873 5.646 -10.967 1.00 56.56 82 ARG A O 1
ATOM 660 N N . SER A 1 83 ? 14.029 5.011 -8.824 1.00 55.72 83 SER A N 1
ATOM 661 C CA . SER A 1 83 ? 15.188 5.832 -8.459 1.00 55.72 83 SER A CA 1
ATOM 662 C C . SER A 1 83 ? 16.434 5.001 -8.158 1.00 55.72 83 SER A C 1
ATOM 664 O O . SER A 1 83 ? 17.507 5.571 -7.983 1.00 55.72 83 SER A O 1
ATOM 666 N N . THR A 1 84 ? 16.301 3.675 -8.102 1.00 58.66 84 THR A N 1
ATOM 667 C CA . THR A 1 84 ? 17.412 2.732 -8.003 1.00 58.66 84 THR A CA 1
ATOM 668 C C . THR A 1 84 ? 17.918 2.347 -9.393 1.00 58.66 84 THR A C 1
ATOM 670 O O . THR A 1 84 ? 17.279 2.628 -10.412 1.00 58.66 84 THR A O 1
ATOM 673 N N . SER A 1 85 ? 19.121 1.774 -9.448 1.00 62.62 85 SER A N 1
ATOM 674 C CA . SER A 1 85 ? 19.795 1.456 -10.706 1.00 62.62 85 SER A CA 1
ATOM 675 C C . SER A 1 85 ? 18.939 0.532 -11.598 1.00 62.62 85 SER A C 1
ATOM 677 O O . SER A 1 85 ? 18.033 -0.149 -11.103 1.00 62.62 85 SER A O 1
ATOM 679 N N . PRO A 1 86 ? 19.191 0.487 -12.920 1.00 62.84 86 PRO A N 1
ATOM 680 C CA . PRO A 1 86 ? 18.482 -0.408 -13.838 1.00 62.84 86 PRO A CA 1
ATOM 681 C C . PRO A 1 86 ? 18.420 -1.873 -13.367 1.00 62.84 86 PRO A C 1
ATOM 683 O O . PRO A 1 86 ? 17.433 -2.557 -13.627 1.00 62.84 86 PRO A O 1
ATOM 686 N N . GLU A 1 87 ? 19.426 -2.341 -12.628 1.00 64.31 87 GLU A N 1
ATOM 687 C CA . GLU A 1 87 ? 19.493 -3.678 -12.030 1.00 64.31 87 GLU A CA 1
ATOM 688 C C . GLU A 1 87 ? 18.391 -3.907 -10.985 1.00 64.31 87 GLU A C 1
ATOM 690 O O . GLU A 1 87 ? 17.679 -4.907 -11.053 1.00 64.31 87 GLU A O 1
ATOM 695 N N . SER A 1 88 ? 18.167 -2.952 -10.079 1.00 63.06 88 SER A N 1
ATOM 696 C CA . SER A 1 88 ? 17.098 -3.053 -9.077 1.00 63.06 88 SER A CA 1
ATOM 697 C C . SER A 1 88 ? 15.698 -3.025 -9.695 1.00 63.06 88 SER A C 1
ATOM 699 O O . SER A 1 88 ? 14.752 -3.539 -9.104 1.00 63.06 88 SER A O 1
ATOM 701 N N . TYR A 1 89 ? 15.539 -2.432 -10.881 1.00 65.38 89 TYR A N 1
ATOM 702 C CA . TYR A 1 89 ? 14.271 -2.445 -11.613 1.00 65.38 89 TYR A CA 1
ATOM 703 C C . TYR A 1 89 ? 13.969 -3.818 -12.229 1.00 65.38 89 TYR A C 1
ATOM 705 O O . TYR A 1 89 ? 12.812 -4.239 -12.220 1.00 65.38 89 TYR A O 1
ATOM 713 N N . ILE A 1 90 ? 14.993 -4.531 -12.720 1.00 67.88 90 ILE A N 1
ATOM 714 C CA . ILE A 1 90 ? 14.860 -5.919 -13.197 1.00 67.88 90 ILE A CA 1
ATOM 715 C C . ILE A 1 90 ? 14.445 -6.827 -12.038 1.00 67.88 90 ILE A C 1
ATOM 717 O O . ILE A 1 90 ? 13.471 -7.569 -12.155 1.00 67.88 90 ILE A O 1
ATOM 721 N N . GLU A 1 91 ? 15.137 -6.714 -10.904 1.00 67.69 91 GLU A N 1
ATOM 722 C CA . GLU A 1 91 ? 14.885 -7.533 -9.717 1.00 67.69 91 GLU A CA 1
ATOM 723 C C . GLU A 1 91 ? 13.493 -7.269 -9.116 1.00 67.69 91 GLU A C 1
ATOM 725 O O . GLU A 1 91 ? 12.719 -8.200 -8.889 1.00 67.69 91 GLU A O 1
ATOM 730 N N . ALA A 1 92 ? 13.114 -5.998 -8.939 1.00 61.12 92 ALA A N 1
ATOM 731 C CA . ALA A 1 92 ? 11.838 -5.623 -8.326 1.00 61.12 92 ALA A CA 1
ATOM 732 C C . ALA A 1 92 ? 10.606 -6.026 -9.153 1.00 61.12 92 ALA A C 1
ATOM 734 O O . ALA A 1 92 ? 9.522 -6.210 -8.598 1.00 61.12 92 ALA A O 1
ATOM 735 N N . LEU A 1 93 ? 10.758 -6.146 -10.472 1.00 68.25 93 LEU A N 1
ATOM 736 C CA . LEU A 1 93 ? 9.693 -6.572 -11.378 1.00 68.25 93 LEU A CA 1
ATOM 737 C C . LEU A 1 93 ? 9.791 -8.055 -11.765 1.00 68.25 93 LEU A C 1
ATOM 739 O O . LEU A 1 93 ? 8.989 -8.503 -12.582 1.00 68.25 93 LEU A O 1
ATOM 743 N N . LYS A 1 94 ? 10.737 -8.810 -11.179 1.00 71.69 94 LYS A N 1
ATOM 744 C CA . LYS A 1 94 ? 11.019 -10.219 -11.515 1.00 71.69 94 LYS A CA 1
ATOM 745 C C . LYS A 1 94 ? 11.204 -10.436 -13.022 1.00 71.69 94 LYS A C 1
ATOM 747 O O . LYS A 1 94 ? 10.712 -11.408 -13.592 1.00 71.69 94 LYS A O 1
ATOM 752 N N . LEU A 1 95 ? 11.861 -9.486 -13.678 1.00 70.62 95 LEU A N 1
ATOM 753 C CA . LEU A 1 95 ? 12.111 -9.529 -15.112 1.00 70.62 95 LEU A CA 1
ATOM 754 C C . LEU A 1 95 ? 13.315 -10.421 -15.424 1.00 70.62 95 LEU A C 1
ATOM 756 O O . LEU A 1 95 ? 14.215 -10.561 -14.598 1.00 70.62 95 LEU A O 1
ATOM 760 N N . ASP A 1 96 ? 13.354 -10.989 -16.632 1.00 73.50 96 ASP A N 1
ATOM 761 C CA . ASP A 1 96 ? 14.508 -11.773 -17.077 1.00 73.50 96 ASP A CA 1
ATOM 762 C C . ASP A 1 96 ? 15.758 -10.863 -17.137 1.00 73.50 96 ASP A C 1
ATOM 764 O O . ASP A 1 96 ? 15.751 -9.853 -17.852 1.00 73.50 96 ASP A O 1
ATOM 768 N N . PRO A 1 97 ? 16.848 -11.183 -16.412 1.00 69.38 97 PRO A N 1
ATOM 769 C CA . PRO A 1 97 ? 18.076 -10.390 -16.426 1.00 69.38 97 PRO A CA 1
ATOM 770 C C . PRO A 1 97 ? 18.717 -10.271 -17.815 1.00 69.38 97 PRO A C 1
ATOM 772 O O . PRO A 1 97 ? 19.398 -9.277 -18.091 1.00 69.38 97 PRO A O 1
ATOM 775 N N . LYS A 1 98 ? 18.447 -11.211 -18.733 1.00 74.44 98 LYS A N 1
ATOM 776 C CA . LYS A 1 98 ? 18.899 -11.143 -20.132 1.00 74.44 98 LYS A CA 1
ATOM 777 C C . LYS A 1 98 ? 18.297 -9.961 -20.888 1.00 74.44 98 LYS A C 1
ATOM 779 O O . LYS A 1 98 ? 18.895 -9.505 -21.862 1.00 74.44 98 LYS A O 1
ATOM 784 N N . LEU A 1 99 ? 17.179 -9.393 -20.422 1.00 68.44 99 LEU A N 1
ATOM 785 C CA . LEU A 1 99 ? 16.595 -8.187 -21.016 1.00 68.44 99 LEU A CA 1
ATOM 786 C C . LEU A 1 99 ? 17.584 -7.013 -21.008 1.00 68.44 99 LEU A C 1
ATOM 788 O O . LEU A 1 99 ? 17.596 -6.236 -21.958 1.00 68.44 99 LEU A O 1
ATOM 792 N N . LYS A 1 100 ? 18.486 -6.920 -20.018 1.00 66.06 100 LYS A N 1
ATOM 793 C CA . LYS A 1 100 ? 19.541 -5.890 -19.988 1.00 66.06 100 LYS A CA 1
ATOM 794 C C . LYS A 1 100 ? 20.478 -5.972 -21.195 1.00 66.06 100 LYS A C 1
ATOM 796 O O . LYS A 1 100 ? 20.915 -4.943 -21.705 1.00 66.06 100 LYS A O 1
ATOM 801 N N . LEU A 1 101 ? 20.771 -7.192 -21.644 1.00 69.56 101 LEU A N 1
ATOM 802 C CA . LEU A 1 101 ? 21.700 -7.454 -22.738 1.00 69.56 101 LEU A CA 1
ATOM 803 C C . LEU A 1 101 ? 21.092 -7.097 -24.088 1.00 69.56 101 LEU A C 1
ATOM 805 O O . LEU A 1 101 ? 21.822 -6.650 -24.954 1.00 69.56 101 LEU A O 1
ATOM 809 N N . ILE A 1 102 ? 19.779 -7.244 -24.267 1.00 72.88 102 ILE A N 1
ATOM 810 C CA . ILE A 1 102 ? 19.126 -7.030 -25.570 1.00 72.88 102 ILE A CA 1
ATOM 811 C C . ILE A 1 102 ? 18.340 -5.715 -25.663 1.00 72.88 102 ILE A C 1
ATOM 813 O O . ILE A 1 102 ? 17.951 -5.310 -26.757 1.00 72.88 102 ILE A O 1
ATOM 817 N N . ALA A 1 103 ? 18.136 -5.006 -24.548 1.00 66.00 103 ALA A N 1
ATOM 818 C CA . ALA A 1 103 ? 17.322 -3.788 -24.499 1.00 66.00 103 ALA A CA 1
ATOM 819 C C . ALA A 1 103 ? 17.825 -2.639 -25.379 1.00 66.00 103 ALA A C 1
ATOM 821 O O . ALA A 1 103 ? 17.032 -1.797 -25.790 1.00 66.00 103 ALA A O 1
ATOM 822 N N . HIS A 1 104 ? 19.116 -2.590 -25.707 1.00 69.88 104 HIS A N 1
ATOM 823 C CA . HIS A 1 104 ? 19.654 -1.568 -26.605 1.00 69.88 104 HIS A CA 1
ATOM 824 C C . HIS A 1 104 ? 19.201 -1.761 -28.068 1.00 69.88 104 HIS A C 1
ATOM 826 O O . HIS A 1 104 ? 19.168 -0.797 -28.835 1.00 69.88 104 HIS A O 1
ATOM 832 N N . SER A 1 105 ? 18.787 -2.974 -28.457 1.00 75.00 105 SER A N 1
ATOM 833 C CA . SER A 1 105 ? 18.323 -3.271 -29.814 1.00 75.00 105 SER A CA 1
ATOM 834 C C . SER A 1 105 ? 16.905 -2.747 -30.050 1.00 75.00 105 SER A C 1
ATOM 836 O O . SER A 1 105 ? 15.932 -3.208 -29.452 1.00 75.00 105 SER A O 1
ATOM 838 N N . LYS A 1 106 ? 16.763 -1.793 -30.977 1.00 74.94 106 LYS A N 1
ATOM 839 C CA . LYS A 1 106 ? 15.456 -1.256 -31.399 1.00 74.94 106 LYS A CA 1
ATOM 840 C C . LYS A 1 106 ? 14.558 -2.336 -32.016 1.00 74.94 106 LYS A C 1
ATOM 842 O O . LYS A 1 106 ? 13.346 -2.301 -31.826 1.00 74.94 106 LYS A O 1
ATOM 847 N N . VAL A 1 107 ? 15.152 -3.310 -32.708 1.00 81.75 107 VAL A N 1
ATOM 848 C CA . VAL A 1 107 ? 14.435 -4.444 -33.313 1.00 81.75 107 VAL A CA 1
ATOM 849 C C . VAL A 1 107 ? 13.868 -5.362 -32.231 1.00 81.75 107 VAL A C 1
ATOM 851 O O . VAL A 1 107 ? 12.688 -5.696 -32.278 1.00 81.75 107 VAL A O 1
ATOM 854 N N . ALA A 1 108 ? 14.664 -5.692 -31.207 1.00 74.25 108 ALA A N 1
ATOM 855 C CA . ALA A 1 108 ? 14.205 -6.513 -30.084 1.00 74.25 108 ALA A CA 1
ATOM 856 C C . ALA A 1 108 ? 13.087 -5.825 -29.277 1.00 74.25 108 ALA A C 1
ATOM 858 O O . ALA A 1 108 ? 12.166 -6.486 -28.800 1.00 74.25 108 ALA A O 1
ATOM 859 N N . ARG A 1 109 ? 13.135 -4.491 -29.153 1.00 80.75 109 ARG A N 1
ATOM 860 C CA . ARG A 1 109 ? 12.115 -3.709 -28.436 1.00 80.75 109 ARG A CA 1
ATOM 861 C C . ARG A 1 109 ? 10.783 -3.614 -29.169 1.00 80.75 109 ARG A C 1
ATOM 863 O O . ARG A 1 109 ? 9.741 -3.623 -28.520 1.00 80.75 109 ARG A O 1
ATOM 870 N N . LYS A 1 110 ? 10.802 -3.578 -30.506 1.00 80.94 110 LYS A N 1
ATOM 871 C CA . LYS A 1 110 ? 9.594 -3.447 -31.338 1.00 80.94 110 LYS A CA 1
ATOM 872 C C . LYS A 1 110 ? 8.550 -4.529 -31.037 1.00 80.94 110 LYS A C 1
ATOM 874 O O . LYS A 1 110 ? 7.361 -4.237 -31.043 1.00 80.94 110 LYS A O 1
ATOM 879 N N . ASN A 1 111 ? 9.008 -5.738 -30.715 1.00 81.06 111 ASN A N 1
ATOM 880 C CA . ASN A 1 111 ? 8.149 -6.894 -30.453 1.00 81.06 111 ASN A CA 1
ATOM 881 C C . ASN A 1 111 ? 8.075 -7.264 -28.960 1.00 81.06 111 ASN A C 1
ATOM 883 O O . ASN A 1 111 ? 7.492 -8.286 -28.609 1.00 81.06 111 ASN A O 1
ATOM 887 N N . ASN A 1 112 ? 8.668 -6.459 -28.069 1.00 80.25 112 ASN A N 1
ATOM 888 C CA . ASN A 1 112 ? 8.691 -6.733 -26.636 1.00 80.25 112 ASN A CA 1
ATOM 889 C C . ASN A 1 112 ? 8.415 -5.446 -25.829 1.00 80.25 112 ASN A C 1
ATOM 891 O O . ASN A 1 112 ? 9.343 -4.700 -25.501 1.00 80.25 112 ASN A O 1
ATOM 895 N N . PRO A 1 113 ? 7.147 -5.179 -25.459 1.00 82.62 113 PRO A N 1
ATOM 896 C CA . PRO A 1 113 ? 6.770 -3.958 -24.741 1.00 82.62 113 PRO A CA 1
ATOM 897 C C . PRO A 1 113 ? 7.389 -3.871 -23.339 1.00 82.62 113 PRO A C 1
ATOM 899 O O . PRO A 1 113 ? 7.568 -2.776 -22.804 1.00 82.62 113 PRO A O 1
ATOM 902 N N . THR A 1 114 ? 7.740 -5.007 -22.734 1.00 78.12 114 THR A N 1
ATOM 903 C CA . THR A 1 114 ? 8.481 -5.058 -21.467 1.00 78.12 114 THR A CA 1
ATOM 904 C C . THR A 1 114 ? 9.913 -4.559 -21.658 1.00 78.12 114 THR A C 1
ATOM 906 O O . THR A 1 114 ? 10.408 -3.784 -20.838 1.00 78.12 114 THR A O 1
ATOM 909 N N . LEU A 1 115 ? 10.548 -4.935 -22.773 1.00 75.06 115 LEU A N 1
ATOM 910 C CA . LEU A 1 115 ? 11.881 -4.475 -23.156 1.00 75.06 115 LEU A CA 1
ATOM 911 C C . LEU A 1 115 ? 11.900 -2.973 -23.474 1.00 75.06 115 LEU A C 1
ATOM 913 O O . LEU A 1 115 ? 12.816 -2.275 -23.040 1.00 75.06 115 LEU A O 1
ATOM 917 N N . GLU A 1 116 ? 10.878 -2.460 -24.167 1.00 81.25 116 GLU A N 1
ATOM 918 C CA . GLU A 1 116 ? 10.731 -1.019 -24.423 1.00 81.25 116 GLU A CA 1
ATOM 919 C C . GLU A 1 116 ? 10.601 -0.239 -23.108 1.00 81.25 116 GLU A C 1
ATOM 921 O O . GLU A 1 116 ? 11.368 0.691 -22.864 1.00 81.25 116 GLU A O 1
ATOM 926 N N . LYS A 1 117 ? 9.711 -0.674 -22.202 1.00 79.12 117 LYS A N 1
ATOM 927 C CA . LYS A 1 117 ? 9.542 -0.050 -20.876 1.00 79.12 117 LYS A CA 1
ATOM 928 C C . LYS A 1 117 ? 10.839 -0.058 -20.066 1.00 79.12 117 LYS A C 1
ATOM 930 O O . LYS A 1 117 ? 11.166 0.957 -19.447 1.00 79.12 117 LYS A O 1
ATOM 935 N N . PHE A 1 118 ? 11.576 -1.171 -20.081 1.00 75.50 118 PHE A N 1
ATOM 936 C CA . PHE A 1 118 ? 12.880 -1.271 -19.429 1.00 75.50 118 PHE A CA 1
ATOM 937 C C . PHE A 1 118 ? 13.903 -0.307 -20.050 1.00 75.50 118 PHE A C 1
ATOM 939 O O . PHE A 1 118 ? 14.568 0.422 -19.318 1.00 75.50 118 PHE A O 1
ATOM 946 N N . PHE A 1 119 ? 13.998 -0.239 -21.380 1.00 76.31 119 PHE A N 1
ATOM 947 C CA . PHE A 1 119 ? 14.919 0.661 -22.077 1.00 76.31 119 PHE A CA 1
ATOM 948 C C . PHE A 1 119 ? 14.603 2.142 -21.822 1.00 76.31 119 PHE A C 1
ATOM 950 O O . PHE A 1 119 ? 15.506 2.918 -21.498 1.00 76.31 119 PHE A O 1
ATOM 957 N N . THR A 1 120 ? 13.330 2.548 -21.890 1.00 78.88 120 THR A N 1
ATOM 958 C CA . THR A 1 120 ? 12.898 3.915 -21.543 1.00 78.88 120 THR A CA 1
ATOM 959 C C . THR A 1 120 ? 13.234 4.250 -20.089 1.00 78.88 120 THR A C 1
ATOM 961 O O . THR A 1 120 ? 13.678 5.355 -19.773 1.00 78.88 120 THR A O 1
ATOM 964 N N . TYR A 1 121 ? 13.037 3.294 -19.182 1.00 72.88 121 TYR A N 1
ATOM 965 C CA . TYR A 1 121 ? 13.362 3.463 -17.773 1.00 72.88 121 TYR A CA 1
ATOM 966 C C . TYR A 1 121 ? 14.876 3.603 -17.534 1.00 72.88 121 TYR A C 1
ATOM 968 O O . TYR A 1 121 ? 15.313 4.543 -1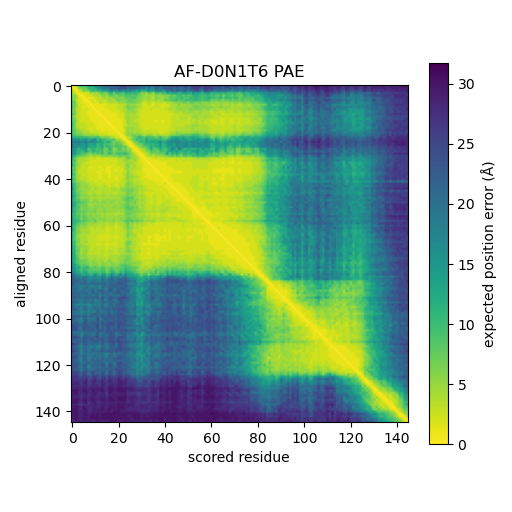6.861 1.00 72.88 121 TYR A O 1
ATOM 976 N N . ALA A 1 122 ? 15.672 2.700 -18.110 1.00 69.44 122 ALA A N 1
ATOM 977 C CA . ALA A 1 122 ? 17.124 2.684 -17.989 1.00 69.44 122 ALA A CA 1
ATOM 978 C C . ALA A 1 122 ? 17.740 3.959 -18.574 1.00 69.44 122 ALA A C 1
ATOM 980 O O . ALA A 1 122 ? 18.540 4.608 -17.917 1.00 69.44 122 ALA A O 1
ATOM 981 N N . THR A 1 123 ? 17.306 4.401 -19.755 1.00 69.44 123 THR A N 1
ATOM 982 C CA . THR A 1 123 ? 17.793 5.656 -20.354 1.00 69.44 123 THR A CA 1
ATOM 983 C C . THR A 1 123 ? 17.436 6.876 -19.502 1.00 69.44 123 THR A C 1
ATOM 985 O O . THR A 1 123 ? 18.304 7.700 -19.225 1.00 69.44 123 THR A O 1
ATOM 988 N N . LYS A 1 124 ? 16.205 6.966 -18.981 1.00 69.38 124 LYS A N 1
ATOM 989 C CA . LYS A 1 124 ? 15.777 8.069 -18.101 1.00 69.38 124 LYS A CA 1
ATOM 990 C C . LYS A 1 124 ? 16.556 8.134 -16.781 1.00 69.38 124 LYS A C 1
ATOM 992 O O . LYS A 1 124 ? 16.808 9.225 -16.269 1.00 69.38 124 LYS A O 1
ATOM 997 N N . THR A 1 125 ? 16.931 6.988 -16.217 1.00 63.41 125 THR A N 1
ATOM 998 C CA . THR A 1 125 ? 17.691 6.908 -14.956 1.00 63.41 125 THR A CA 1
ATOM 999 C C . THR A 1 125 ? 19.197 7.048 -15.166 1.00 63.41 125 THR A C 1
ATOM 1001 O O . THR A 1 125 ? 19.849 7.780 -14.421 1.00 63.41 125 THR A O 1
ATOM 1004 N N . SER A 1 126 ? 19.750 6.455 -16.224 1.00 54.31 126 SER A N 1
ATOM 1005 C CA . SER A 1 126 ? 21.152 6.609 -16.619 1.00 54.31 126 SER A CA 1
ATOM 1006 C C . SER A 1 126 ? 21.495 8.035 -17.052 1.00 54.31 126 SER A C 1
ATOM 10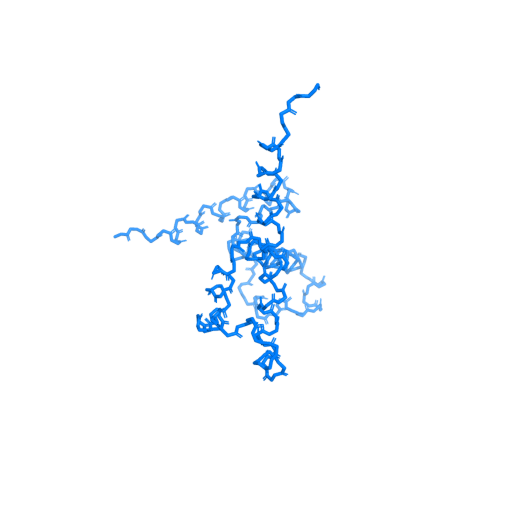08 O O . SER A 1 126 ? 22.609 8.466 -16.777 1.00 54.31 126 SER A O 1
ATOM 1010 N N . SER A 1 127 ? 20.566 8.811 -17.626 1.00 49.88 127 SER A N 1
ATOM 1011 C CA . SER A 1 127 ? 20.777 10.252 -17.862 1.00 49.88 127 SER A CA 1
ATOM 1012 C C . SER A 1 127 ? 20.997 11.035 -16.561 1.00 49.88 127 SER A C 1
ATOM 1014 O O . SER A 1 127 ? 21.781 11.979 -16.535 1.00 49.88 127 SER A O 1
ATOM 1016 N N . LYS A 1 128 ? 20.390 10.598 -15.447 1.00 46.88 128 LYS A N 1
ATOM 1017 C CA . LYS A 1 128 ? 20.614 11.172 -14.108 1.00 46.88 128 LYS A CA 1
ATOM 1018 C C . LYS A 1 128 ? 21.981 10.792 -13.519 1.00 46.88 128 LYS A C 1
ATOM 1020 O O . LYS A 1 128 ? 22.574 11.584 -12.798 1.00 46.88 128 LYS A O 1
ATOM 1025 N N . ILE A 1 129 ? 22.493 9.604 -13.850 1.00 43.06 129 ILE A N 1
ATOM 1026 C CA . ILE A 1 129 ? 23.807 9.109 -13.397 1.00 43.06 129 ILE A CA 1
ATOM 1027 C C . ILE A 1 129 ? 24.945 9.667 -14.276 1.00 43.06 129 ILE A C 1
ATOM 1029 O O . ILE A 1 129 ? 26.004 10.018 -13.757 1.00 43.06 129 ILE A O 1
ATOM 1033 N N . ARG A 1 130 ? 24.718 9.837 -15.588 1.00 39.59 130 ARG A N 1
ATOM 1034 C CA . ARG A 1 130 ? 25.679 10.443 -16.525 1.00 39.59 130 ARG A CA 1
ATOM 1035 C C . ARG A 1 130 ? 25.813 11.953 -16.371 1.00 39.59 130 ARG A C 1
ATOM 1037 O O . ARG A 1 130 ? 26.899 12.451 -16.632 1.00 39.59 130 ARG A O 1
ATOM 1044 N N . LEU A 1 131 ? 24.789 12.674 -15.905 1.00 37.25 131 LEU A N 1
ATOM 1045 C CA . LEU A 1 131 ? 24.946 14.097 -15.582 1.00 37.25 131 LEU A CA 1
ATOM 1046 C C . LEU A 1 131 ? 25.998 14.297 -14.483 1.00 37.25 131 LEU A C 1
ATOM 1048 O O . LEU A 1 131 ? 26.908 15.088 -14.668 1.00 37.25 131 LEU A O 1
ATOM 1052 N N . ASN A 1 132 ? 25.998 13.492 -13.418 1.00 41.69 132 ASN A N 1
ATOM 1053 C CA . ASN A 1 132 ? 26.983 13.657 -12.342 1.00 41.69 132 ASN A CA 1
ATOM 1054 C C . ASN A 1 132 ? 28.407 13.213 -12.719 1.00 41.69 132 ASN A C 1
ATOM 1056 O O . ASN A 1 132 ? 29.363 13.762 -12.177 1.00 41.69 132 ASN A O 1
ATOM 1060 N N . SER A 1 133 ? 28.582 12.246 -13.631 1.00 41.25 133 SER A N 1
ATOM 1061 C CA . SER A 1 133 ? 29.921 11.820 -14.074 1.00 41.25 133 SER A CA 1
ATOM 1062 C C . SER A 1 133 ? 30.482 12.681 -15.206 1.00 41.25 133 SER A C 1
ATOM 1064 O O . SER A 1 133 ? 31.694 12.843 -15.286 1.00 41.25 133 SER A O 1
ATOM 1066 N N . VAL A 1 134 ? 29.628 13.213 -16.088 1.00 42.59 134 VAL A N 1
ATOM 1067 C CA . VAL A 1 134 ? 30.038 14.110 -17.179 1.00 42.59 134 VAL A CA 1
ATOM 1068 C C . VAL A 1 134 ? 30.254 15.527 -16.648 1.00 42.59 134 VAL A C 1
ATOM 1070 O O . VAL A 1 134 ? 31.271 16.114 -16.986 1.00 42.59 134 VAL A O 1
ATOM 1073 N N . VAL A 1 135 ? 29.413 16.030 -15.732 1.00 45.75 135 VAL A N 1
ATOM 1074 C CA . VAL A 1 135 ? 29.623 17.339 -15.078 1.00 45.75 135 VAL A CA 1
ATOM 1075 C C . VAL A 1 135 ? 30.879 17.323 -14.201 1.00 45.75 135 VAL A C 1
ATOM 1077 O O . VAL A 1 135 ? 31.734 18.175 -14.394 1.00 45.75 135 VAL A O 1
ATOM 1080 N N . LYS A 1 136 ? 31.115 16.291 -13.369 1.00 45.53 136 LYS A N 1
ATOM 1081 C CA . LYS A 1 136 ? 32.394 16.170 -12.626 1.00 45.53 136 LYS A CA 1
ATOM 1082 C C . LYS A 1 136 ? 33.622 15.980 -13.518 1.00 45.53 136 LYS A C 1
ATOM 1084 O O . LYS A 1 136 ? 34.736 16.259 -13.081 1.00 45.53 136 LYS A O 1
ATOM 1089 N N . LYS A 1 137 ? 33.450 15.437 -14.727 1.00 42.75 137 LYS A N 1
ATOM 1090 C CA . LYS A 1 137 ? 34.544 15.297 -15.695 1.00 42.75 137 LYS A CA 1
ATOM 1091 C C . LYS A 1 137 ? 34.786 16.606 -16.448 1.00 42.75 137 LYS A C 1
ATOM 1093 O O . LYS A 1 137 ? 35.934 16.877 -16.747 1.00 42.75 137 LYS A O 1
ATOM 1098 N N . LEU A 1 138 ? 33.757 17.423 -16.680 1.00 42.91 138 LEU A N 1
ATOM 1099 C CA . LEU A 1 138 ? 33.862 18.747 -17.304 1.00 42.91 138 LEU A CA 1
ATOM 1100 C C . LEU A 1 138 ? 34.356 19.830 -16.326 1.00 42.91 138 LEU A C 1
ATOM 1102 O O . LEU A 1 138 ? 35.189 20.636 -16.714 1.00 42.91 138 LEU A O 1
ATOM 1106 N N . GLU A 1 139 ? 33.963 19.794 -15.048 1.00 45.75 139 GLU A N 1
ATOM 1107 C CA . GLU A 1 139 ? 34.472 20.703 -13.997 1.00 45.75 139 GLU A CA 1
ATOM 1108 C C . GLU A 1 139 ? 35.965 20.500 -13.690 1.00 45.75 139 GLU A C 1
ATOM 1110 O O . GLU A 1 139 ? 36.616 21.391 -13.162 1.00 45.75 139 GLU A O 1
ATOM 1115 N N . ARG A 1 140 ? 36.535 19.337 -14.036 1.00 51.56 140 ARG A N 1
ATOM 1116 C CA . ARG A 1 140 ? 37.982 19.071 -13.929 1.00 51.56 140 ARG A CA 1
ATOM 1117 C C . ARG A 1 140 ? 38.778 19.458 -15.178 1.00 51.56 140 ARG A C 1
ATOM 1119 O O . ARG A 1 140 ? 39.996 19.329 -15.157 1.00 51.56 140 ARG A O 1
ATOM 1126 N N . ILE A 1 141 ? 38.108 19.853 -16.263 1.00 49.38 141 ILE A N 1
ATOM 1127 C CA . ILE A 1 141 ? 38.742 20.197 -17.548 1.00 49.38 141 ILE A CA 1
ATOM 1128 C C . ILE A 1 141 ? 38.734 21.717 -17.786 1.00 49.38 141 ILE A C 1
ATOM 1130 O O . ILE A 1 141 ? 39.331 22.171 -18.753 1.00 49.38 141 ILE A O 1
ATOM 1134 N N . SER A 1 142 ? 38.158 22.521 -16.886 1.00 41.66 142 SER A N 1
ATOM 1135 C CA . SER A 1 142 ? 38.441 23.959 -16.850 1.00 41.66 142 SER A CA 1
ATOM 1136 C C . SER A 1 142 ? 39.554 24.217 -15.826 1.00 41.66 142 SER A C 1
ATOM 1138 O O . SER A 1 142 ? 39.282 24.150 -14.624 1.00 41.66 142 SER A O 1
ATOM 1140 N N . PRO A 1 143 ? 40.809 24.472 -16.243 1.00 47.69 143 PRO A N 1
ATOM 1141 C CA . PRO A 1 143 ? 41.709 25.241 -15.406 1.00 47.69 143 PRO A CA 1
ATOM 1142 C C . PRO A 1 143 ? 41.144 26.658 -15.266 1.00 47.69 143 PRO A C 1
ATOM 1144 O O . PRO A 1 143 ? 40.368 27.117 -16.105 1.00 47.69 143 PRO A O 1
ATOM 1147 N N . MET A 1 144 ? 41.502 27.291 -14.155 1.00 45.84 144 MET A N 1
ATOM 1148 C CA . MET A 1 144 ? 41.247 28.698 -13.892 1.00 45.84 144 MET A CA 1
ATOM 1149 C C . MET A 1 144 ? 41.661 29.574 -15.071 1.00 45.84 144 MET A C 1
ATOM 1151 O O . MET A 1 144 ? 42.774 29.411 -15.568 1.00 45.84 144 MET A O 1
ATOM 1155 N N . ASP A 1 145 ? 40.796 30.526 -15.401 1.00 39.31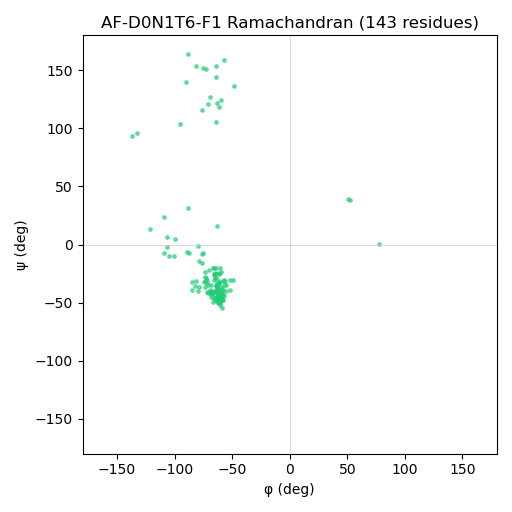 145 ASP A N 1
ATOM 1156 C CA . ASP A 1 145 ? 41.210 31.898 -15.681 1.00 39.31 145 ASP A CA 1
ATOM 1157 C C . ASP A 1 145 ? 40.663 32.778 -14.546 1.00 39.31 145 ASP A C 1
ATOM 1159 O O . ASP A 1 145 ? 39.488 32.560 -14.150 1.00 39.31 145 ASP A O 1
#

Secondary structure (DSSP, 8-state):
---HHHHHHHHHHHHHHHHHHTT-GGG--TTS-HHHHHHHTT--GGGGGGTT-HHHHHH-HHHHHHHHHHHHHHHHHHHHHTTS-HHHHHHHTT--TTHHHHTT-HHHHHT-HHHHHHHHHHHHHHHHHHHHHHHHHHTTT----

Organism: Phytophthora infestans (strain T30-4) (NCBI:txid403677)

Mean predicted aligned error: 13.89 Å

Solvent-accessible surface area (backbone atoms only — not comparable to full-atom values): 8300 Å² total; per-residue (Å²): 131,85,60,65,68,60,55,54,42,56,54,26,22,56,51,36,36,52,35,48,74,70,69,43,60,89,68,64,61,83,84,45,51,60,66,27,45,43,59,45,65,67,58,67,76,73,49,70,82,44,56,85,38,66,70,56,28,73,80,26,66,64,52,38,50,44,47,54,49,41,51,52,37,53,54,48,52,52,48,51,44,66,70,45,57,62,66,50,41,33,61,76,66,72,46,68,71,65,47,73,78,47,35,84,38,68,72,62,25,76,82,26,70,69,35,38,51,49,37,57,49,37,53,63,46,45,54,61,56,47,48,61,56,50,50,61,52,51,66,70,68,58,76,89,130

Foldseek 3Di:
DPDVVVVQLVVLLVLLLVCVVVVNLVPSDLSRALVSNLVSLVDDPVCVVVLVPPVSCVVPVSSVSSNVSNVVSVVVVVVVCLQDALVSVCVVVVHDPCLVVCLVDPVVCVPPVVSVVSNVSNVVNVVVVCCVVVVVVVVVVDDDD

Sequence (145 aa):
MKNVQALTYKSGLKKAEYLIKKGTATDVPCKISPEAYFDALKLDPKLKNIVDSSAARQNNPGLKKFYTYSNFWTASQRRKIRSTSPESYIEALKLDPKLKLIAHSKVARKNNPTLEKFFTYATKTSSKIRLNSVVKKLERISPMD

pLDDT: mean 74.65, std 16.41, range [37.25, 94.38]